Protein AF-A0A2E5IYH2-F1 (afdb_monomer_lite)

Secondary structure (DSSP, 8-state):
--------EEEEEEE-SS-EEEEEEEEETTEEEEEEEETTEEEEEEEESSHHHHHHHHHHHHHT-HHHHHHTT----------T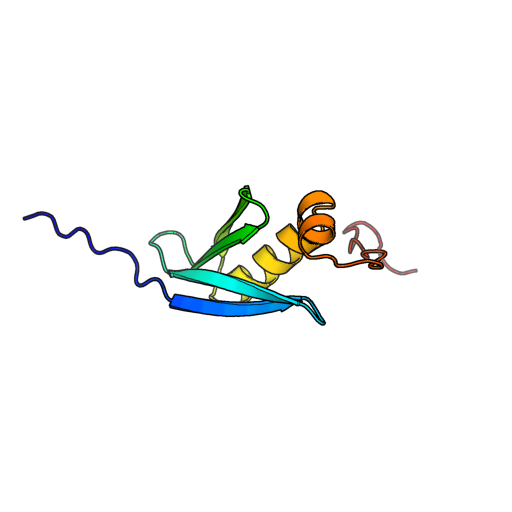T----

Sequence (89 aa):
MSLSSSPNRESTILELGDVEVEVSVWESTSGWNANSVIDGRDYRVMGAADRDDALERLEKSIMTNTEATYALGIKNRRYWSPNPFWKGS

Structure (mmCIF, N/CA/C/O backbone):
data_AF-A0A2E5IYH2-F1
#
_entry.id   AF-A0A2E5IYH2-F1
#
loop_
_atom_site.group_PDB
_atom_site.id
_atom_site.type_symbol
_atom_site.label_atom_id
_atom_site.label_alt_id
_atom_site.label_comp_id
_atom_site.label_asym_id
_atom_site.label_entity_id
_atom_site.label_seq_id
_atom_site.pdbx_PDB_ins_code
_atom_site.Cartn_x
_atom_site.Cartn_y
_atom_site.Cartn_z
_atom_site.occupancy
_atom_site.B_iso_or_equiv
_atom_site.auth_seq_id
_atom_site.auth_comp_id
_atom_site.auth_asym_id
_atom_site.auth_atom_id
_atom_site.pdbx_PDB_model_num
ATOM 1 N N . MET A 1 1 ? -6.655 -4.9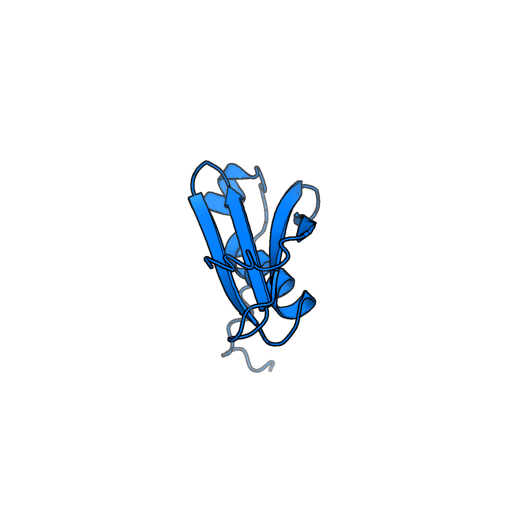14 -33.894 1.00 38.88 1 MET A N 1
ATOM 2 C CA . MET A 1 1 ? -6.263 -5.938 -32.904 1.00 38.88 1 MET A CA 1
ATOM 3 C C . MET A 1 1 ? -5.997 -5.214 -31.600 1.00 38.88 1 MET A C 1
ATOM 5 O O . MET A 1 1 ? -5.026 -4.475 -31.519 1.00 38.88 1 MET A O 1
ATOM 9 N N . SER A 1 2 ? -6.911 -5.318 -30.640 1.00 41.12 2 SER A N 1
ATOM 10 C CA . SER A 1 2 ? -6.808 -4.614 -29.361 1.00 41.12 2 SER A CA 1
ATOM 11 C C . SER A 1 2 ? -5.900 -5.419 -28.437 1.00 41.12 2 SER A C 1
ATOM 13 O O . SER A 1 2 ? -6.371 -6.285 -27.707 1.00 41.12 2 SER A O 1
ATOM 15 N N . LEU A 1 3 ? -4.589 -5.180 -28.497 1.00 44.44 3 LEU A N 1
ATOM 16 C CA . LEU A 1 3 ? -3.668 -5.650 -27.463 1.00 44.44 3 LEU A CA 1
ATOM 17 C C . LEU A 1 3 ? -3.873 -4.766 -26.230 1.00 44.44 3 LEU A C 1
ATOM 19 O O . LEU A 1 3 ? -3.110 -3.842 -25.968 1.00 44.44 3 LEU A O 1
ATOM 23 N N . SER A 1 4 ? -4.955 -5.020 -25.493 1.00 46.22 4 SER A N 1
ATOM 24 C CA . SER A 1 4 ? -5.056 -4.582 -24.105 1.00 46.22 4 SER A CA 1
ATOM 25 C C . SER A 1 4 ? -4.139 -5.493 -23.300 1.00 46.22 4 SER A C 1
ATOM 27 O O . SER A 1 4 ? -4.595 -6.436 -22.655 1.00 46.22 4 SER A O 1
ATOM 29 N N . SER A 1 5 ? -2.833 -5.254 -23.396 1.00 54.72 5 SER A N 1
ATOM 30 C CA . SER A 1 5 ? -1.860 -5.798 -22.460 1.00 54.72 5 SER A CA 1
ATOM 31 C C . SER A 1 5 ? -2.138 -5.121 -21.124 1.00 54.72 5 SER A C 1
ATOM 33 O O . SER A 1 5 ? -1.544 -4.092 -20.807 1.00 54.72 5 SER A O 1
ATOM 35 N N . SER A 1 6 ? -3.124 -5.627 -20.380 1.00 57.09 6 SER A N 1
ATOM 36 C CA . SER A 1 6 ? -3.300 -5.236 -18.989 1.00 57.09 6 SER A CA 1
ATOM 37 C C . SER A 1 6 ? -1.934 -5.409 -18.328 1.00 57.09 6 SER A C 1
ATOM 39 O O . SER A 1 6 ? -1.342 -6.483 -18.488 1.00 57.09 6 SER A O 1
ATOM 41 N N . PRO A 1 7 ? -1.380 -4.370 -17.681 1.00 64.44 7 PRO A N 1
ATOM 42 C CA . PRO A 1 7 ? -0.100 -4.511 -17.006 1.00 64.44 7 PRO A CA 1
ATOM 43 C C . PRO A 1 7 ? -0.203 -5.714 -16.069 1.00 64.44 7 PRO A C 1
ATOM 45 O O . PRO A 1 7 ? -1.253 -5.899 -15.447 1.00 64.44 7 PRO A O 1
ATOM 48 N N . ASN A 1 8 ? 0.827 -6.565 -16.052 1.00 75.44 8 ASN A N 1
ATOM 49 C CA . ASN A 1 8 ? 0.824 -7.793 -15.262 1.00 75.44 8 ASN A CA 1
ATOM 50 C C . ASN A 1 8 ? 0.669 -7.400 -13.787 1.00 75.44 8 ASN A C 1
ATOM 52 O O . ASN A 1 8 ? 1.617 -6.922 -13.166 1.00 75.44 8 ASN A O 1
ATOM 56 N N . ARG A 1 9 ? -0.570 -7.470 -13.295 1.00 86.56 9 ARG A N 1
ATOM 57 C CA . ARG A 1 9 ? -0.946 -7.082 -11.942 1.00 86.56 9 ARG A CA 1
ATOM 58 C C . ARG A 1 9 ? -0.753 -8.286 -11.050 1.00 86.56 9 ARG A C 1
ATOM 60 O O . ARG A 1 9 ? -1.428 -9.298 -11.210 1.00 86.56 9 ARG A O 1
ATOM 67 N N . GLU A 1 10 ? 0.165 -8.136 -10.118 1.00 90.75 10 GLU A N 1
ATOM 68 C CA . GLU A 1 10 ? 0.417 -9.067 -9.037 1.00 90.75 10 GLU A CA 1
ATOM 69 C C . GLU A 1 10 ? -0.388 -8.614 -7.814 1.00 90.75 10 GLU A C 1
ATOM 71 O O . GLU A 1 10 ? -0.319 -7.445 -7.439 1.00 90.75 10 GLU A O 1
ATOM 76 N N . SER A 1 11 ? -1.146 -9.514 -7.187 1.00 92.00 11 SER A N 1
ATOM 77 C CA . SER A 1 11 ? -1.675 -9.279 -5.838 1.00 92.00 11 SER A CA 1
ATOM 78 C C . SER A 1 11 ? -0.648 -9.768 -4.819 1.00 92.00 11 SER A C 1
ATOM 80 O O . SER A 1 11 ? -0.243 -10.928 -4.861 1.00 92.00 11 SER A O 1
ATOM 82 N N . THR A 1 12 ? -0.241 -8.896 -3.901 1.00 93.06 12 THR A N 1
ATOM 83 C CA . THR A 1 12 ? 0.663 -9.196 -2.783 1.00 93.06 12 THR A CA 1
ATOM 84 C C . THR A 1 12 ? 0.042 -8.726 -1.474 1.00 93.06 12 THR A C 1
ATOM 86 O O . THR A 1 12 ? -0.808 -7.839 -1.464 1.00 93.06 12 THR A O 1
ATOM 89 N N . ILE A 1 13 ? 0.482 -9.301 -0.360 1.00 92.88 13 ILE A N 1
ATOM 90 C CA . ILE A 1 13 ? 0.119 -8.821 0.973 1.00 92.88 13 ILE A CA 1
ATOM 91 C C . ILE A 1 13 ? 1.170 -7.816 1.441 1.00 92.88 13 ILE A C 1
ATOM 93 O O . ILE A 1 13 ? 2.370 -8.057 1.300 1.00 92.88 13 ILE A O 1
ATOM 97 N N . LEU A 1 14 ? 0.709 -6.684 1.964 1.00 89.81 14 LEU A N 1
ATOM 98 C CA . LEU A 1 14 ? 1.513 -5.690 2.659 1.00 89.81 14 LEU A CA 1
ATOM 99 C C . LEU A 1 14 ? 1.169 -5.750 4.149 1.00 89.81 14 LEU A C 1
ATOM 101 O O . LEU A 1 14 ? 0.035 -5.476 4.545 1.00 89.81 14 LEU A O 1
ATOM 105 N N . GLU A 1 15 ? 2.146 -6.120 4.969 1.00 88.50 15 GLU A N 1
ATOM 106 C CA . GLU A 1 15 ? 1.986 -6.222 6.418 1.00 88.50 15 GLU A CA 1
ATOM 107 C C . GLU A 1 15 ? 2.168 -4.848 7.073 1.00 88.50 15 GLU A C 1
ATOM 109 O O . GLU A 1 15 ? 3.270 -4.314 7.185 1.00 88.50 15 GLU A O 1
ATOM 114 N N . LEU A 1 16 ? 1.076 -4.259 7.551 1.00 84.06 16 LEU A N 1
ATOM 115 C CA . LEU A 1 16 ? 1.065 -2.997 8.285 1.00 84.06 16 LEU A CA 1
ATOM 116 C C . LEU A 1 16 ? 1.099 -3.271 9.795 1.00 84.06 16 LEU A C 1
ATOM 118 O O . LEU A 1 16 ? 0.226 -2.855 10.559 1.00 84.06 16 LEU A O 1
ATOM 122 N N . GLY A 1 17 ? 2.157 -3.942 10.256 1.00 79.56 17 GLY A N 1
ATOM 123 C CA . GLY A 1 17 ? 2.253 -4.578 11.582 1.00 79.56 17 GLY A CA 1
ATOM 124 C C . GLY A 1 17 ? 1.286 -5.750 11.704 1.00 79.56 17 GLY A C 1
ATOM 125 O O . GLY A 1 17 ? 1.398 -6.676 10.922 1.00 79.56 17 GLY A O 1
ATOM 126 N N . ASP A 1 18 ? 0.326 -5.707 12.633 1.00 81.44 18 ASP A N 1
ATOM 127 C CA . ASP A 1 18 ? -0.614 -6.825 12.859 1.00 81.44 18 ASP A CA 1
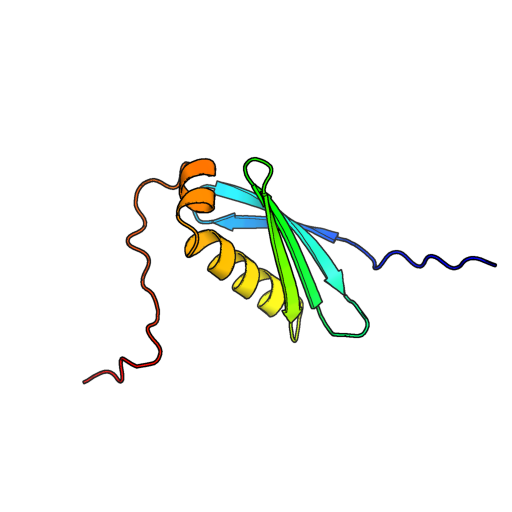ATOM 128 C C . ASP A 1 18 ? -1.786 -6.874 11.854 1.00 81.44 18 ASP A C 1
ATOM 130 O O . ASP A 1 18 ? -2.765 -7.589 12.069 1.00 81.44 18 ASP A O 1
ATOM 134 N N . VAL A 1 19 ? -1.734 -6.066 10.791 1.00 86.69 19 VAL A N 1
ATOM 135 C CA . VAL A 1 19 ? -2.790 -5.974 9.778 1.00 86.69 19 VAL A CA 1
ATOM 136 C C . VAL A 1 19 ? -2.213 -6.291 8.411 1.00 86.69 19 VAL A C 1
ATOM 138 O O . VAL A 1 19 ? -1.287 -5.627 7.956 1.00 86.69 19 VAL A O 1
ATOM 141 N N . GLU A 1 20 ? -2.806 -7.263 7.736 1.00 90.12 20 GLU A N 1
ATOM 142 C CA . GLU A 1 20 ? -2.494 -7.613 6.355 1.00 90.12 20 GLU A CA 1
ATOM 143 C C . GLU A 1 20 ? -3.392 -6.819 5.402 1.00 90.12 20 GLU A C 1
ATOM 145 O O . GLU A 1 20 ? -4.618 -6.814 5.540 1.00 90.12 20 GLU A O 1
ATOM 150 N N . VAL A 1 21 ? -2.787 -6.136 4.431 1.00 90.38 21 VAL A N 1
ATOM 151 C CA . VAL A 1 21 ? -3.500 -5.377 3.400 1.00 90.38 21 VAL A CA 1
ATOM 152 C C . VAL A 1 21 ? -3.205 -5.978 2.035 1.00 90.38 21 VAL A C 1
ATOM 154 O O . VAL A 1 21 ? -2.045 -6.128 1.657 1.00 90.38 21 VAL A O 1
ATOM 157 N N . GLU A 1 22 ? -4.251 -6.309 1.278 1.00 93.38 22 GLU A N 1
ATOM 158 C CA . GLU A 1 22 ? -4.092 -6.760 -0.103 1.00 93.38 22 GLU A CA 1
ATOM 159 C C . GLU A 1 22 ? -3.726 -5.578 -1.004 1.00 93.38 22 GLU A C 1
ATOM 161 O O . GLU A 1 22 ? -4.444 -4.582 -1.093 1.00 93.38 22 GLU A O 1
ATOM 166 N N . VAL A 1 23 ? -2.605 -5.708 -1.705 1.00 94.06 23 VAL A N 1
ATOM 167 C CA . VAL A 1 23 ? -2.071 -4.696 -2.605 1.00 94.06 23 VAL A CA 1
ATOM 168 C C . VAL A 1 23 ? -1.928 -5.281 -4.001 1.00 94.06 23 VAL A C 1
ATOM 170 O O . VAL A 1 23 ? -1.256 -6.285 -4.211 1.00 94.06 23 VAL A O 1
ATOM 173 N N . SER A 1 24 ? -2.496 -4.601 -4.989 1.00 94.31 24 SER A N 1
ATOM 174 C CA . SER A 1 24 ? -2.177 -4.822 -6.397 1.00 94.31 24 SER A CA 1
ATOM 175 C C . SER A 1 24 ? -0.922 -4.043 -6.775 1.00 94.31 24 SER A C 1
ATOM 177 O O . SER A 1 24 ? -0.915 -2.818 -6.678 1.00 94.31 24 SER A O 1
ATOM 179 N N . VAL A 1 25 ? 0.105 -4.716 -7.279 1.00 94.38 25 VAL A N 1
ATOM 180 C CA . VAL A 1 25 ? 1.352 -4.115 -7.767 1.00 94.38 25 VAL A CA 1
ATOM 181 C C . VAL A 1 25 ? 1.530 -4.428 -9.247 1.00 94.38 25 VAL A C 1
ATOM 183 O O . VAL A 1 25 ? 1.232 -5.531 -9.699 1.00 94.38 25 VAL A O 1
ATOM 186 N N . TRP A 1 26 ? 1.969 -3.449 -10.035 1.00 93.94 26 TRP A N 1
ATOM 187 C CA . TRP A 1 26 ? 2.245 -3.658 -11.455 1.00 93.94 26 TRP A CA 1
ATOM 188 C C . TRP A 1 26 ? 3.259 -2.671 -12.018 1.00 93.94 26 TRP A C 1
ATOM 190 O O . TRP A 1 26 ? 3.292 -1.488 -11.660 1.00 93.94 26 TRP A O 1
ATOM 200 N N . GLU A 1 27 ? 4.026 -3.145 -12.991 1.00 93.38 27 GLU A N 1
ATOM 201 C CA . GLU A 1 27 ? 4.903 -2.307 -13.798 1.00 93.38 27 GLU A CA 1
ATOM 202 C C . GLU A 1 27 ? 4.114 -1.600 -14.912 1.00 93.38 27 GLU A C 1
ATOM 204 O O . GLU A 1 27 ? 3.184 -2.143 -15.515 1.00 93.38 27 GLU A O 1
ATOM 209 N N . SER A 1 28 ? 4.477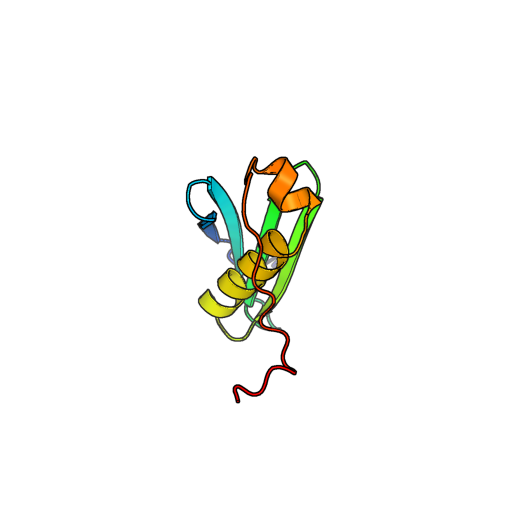 -0.349 -15.179 1.00 88.94 28 SER A N 1
ATOM 210 C CA . SER A 1 28 ? 3.960 0.457 -16.284 1.00 88.94 28 SER A CA 1
ATOM 211 C C . SER A 1 28 ? 5.104 1.135 -17.028 1.00 88.94 28 SER A C 1
ATOM 213 O O . SER A 1 28 ? 6.231 1.183 -16.544 1.00 88.94 28 SER A O 1
ATOM 215 N N . THR A 1 29 ? 4.800 1.772 -18.159 1.00 86.81 29 THR A N 1
ATOM 216 C CA . THR A 1 29 ? 5.770 2.588 -18.912 1.00 86.81 29 THR A CA 1
ATOM 217 C C . THR A 1 29 ? 6.404 3.715 -18.094 1.00 86.81 29 THR A C 1
ATOM 219 O O . THR A 1 29 ? 7.449 4.227 -18.476 1.00 86.81 29 THR A O 1
ATOM 222 N N . SER A 1 30 ? 5.765 4.131 -16.998 1.00 85.94 30 SER A N 1
ATOM 223 C CA . SER A 1 30 ? 6.223 5.223 -16.133 1.00 85.94 30 SER A CA 1
ATOM 224 C C . SER A 1 30 ? 6.892 4.741 -14.842 1.00 85.94 30 SER A C 1
ATOM 226 O O . SER A 1 30 ? 7.209 5.572 -13.997 1.00 85.94 30 SER A O 1
ATOM 228 N N . GLY A 1 31 ? 7.090 3.429 -14.677 1.00 91.00 31 GLY A N 1
ATOM 229 C CA . GLY A 1 31 ? 7.636 2.810 -13.467 1.00 91.00 31 GLY A CA 1
ATOM 230 C C . GLY A 1 31 ? 6.631 1.899 -12.763 1.00 91.00 31 GLY A C 1
ATOM 231 O O . GLY A 1 31 ? 5.589 1.535 -13.325 1.00 91.00 31 GLY A O 1
ATOM 232 N N . TRP A 1 32 ? 6.946 1.544 -11.520 1.00 93.69 32 TRP A N 1
ATOM 233 C CA . TRP A 1 32 ? 6.152 0.636 -10.696 1.00 93.69 32 TRP A CA 1
ATOM 234 C C . TRP A 1 32 ? 4.991 1.355 -10.014 1.00 93.69 32 TRP A C 1
ATOM 236 O O . TRP A 1 32 ? 5.075 2.523 -9.634 1.00 93.69 32 TRP A O 1
ATOM 246 N N . ASN A 1 33 ? 3.868 0.661 -9.886 1.00 94.44 33 ASN A N 1
ATOM 247 C CA . ASN A 1 33 ? 2.650 1.187 -9.288 1.00 94.44 33 ASN A CA 1
ATOM 248 C C . ASN A 1 33 ? 2.121 0.189 -8.270 1.00 94.44 33 ASN A C 1
ATOM 250 O O . ASN A 1 33 ? 2.232 -1.016 -8.479 1.00 94.44 33 ASN A O 1
ATOM 254 N N . ALA A 1 34 ? 1.490 0.701 -7.222 1.00 94.69 34 ALA A N 1
ATOM 255 C CA . ALA A 1 34 ? 0.847 -0.103 -6.196 1.00 94.69 34 ALA A CA 1
ATOM 256 C C . ALA A 1 34 ? -0.516 0.507 -5.852 1.00 94.69 34 ALA A C 1
ATOM 258 O O . ALA A 1 34 ? -0.673 1.728 -5.887 1.00 94.69 34 ALA A O 1
ATOM 259 N N . ASN A 1 35 ? -1.511 -0.322 -5.555 1.00 94.81 35 ASN A N 1
ATOM 260 C CA . ASN A 1 35 ? -2.856 0.106 -5.184 1.00 94.81 35 ASN A CA 1
ATOM 261 C C . ASN A 1 35 ? -3.444 -0.825 -4.128 1.00 94.81 35 ASN A C 1
ATOM 263 O O . ASN A 1 35 ? -3.298 -2.038 -4.241 1.00 94.81 35 ASN A O 1
ATOM 267 N N . SER A 1 36 ? -4.146 -0.251 -3.158 1.00 92.94 36 SER A N 1
ATOM 268 C CA . SER A 1 36 ? -5.010 -0.979 -2.237 1.00 92.94 36 SER A CA 1
ATOM 269 C C . SER A 1 36 ? -6.325 -0.237 -2.037 1.00 92.94 36 SER A C 1
ATOM 271 O O . SER A 1 36 ? -6.346 0.993 -1.966 1.00 92.94 36 SER A O 1
ATOM 273 N N . VAL A 1 37 ? -7.414 -0.985 -1.857 1.00 91.81 37 VAL A N 1
ATOM 274 C CA . VAL A 1 37 ? -8.711 -0.428 -1.465 1.00 91.81 37 VAL A CA 1
ATOM 275 C C . VAL A 1 37 ? -8.943 -0.695 0.016 1.00 91.81 37 VAL A C 1
ATOM 277 O O . VAL A 1 37 ? -9.024 -1.843 0.440 1.00 91.81 37 VAL A O 1
ATOM 280 N N . ILE A 1 38 ? -9.073 0.368 0.806 1.00 88.19 38 ILE A N 1
ATOM 281 C CA . ILE A 1 38 ? -9.324 0.294 2.250 1.00 88.19 38 ILE A CA 1
ATOM 282 C C . ILE A 1 38 ? -10.607 1.069 2.532 1.00 88.19 38 ILE A C 1
ATOM 284 O O . ILE A 1 38 ? -10.692 2.251 2.206 1.00 88.19 38 ILE A O 1
ATOM 288 N N . ASP A 1 39 ? -11.612 0.399 3.102 1.00 86.38 39 ASP A N 1
ATOM 289 C CA . ASP A 1 39 ? -12.922 0.990 3.435 1.00 86.38 39 ASP A CA 1
ATOM 290 C C . ASP A 1 39 ? -13.553 1.778 2.267 1.00 86.38 39 ASP A C 1
ATOM 292 O O . ASP A 1 39 ? -14.025 2.907 2.394 1.00 86.38 39 ASP A O 1
ATOM 296 N N . GLY A 1 40 ? -13.483 1.195 1.065 1.00 85.56 40 GLY A N 1
ATOM 297 C CA . GLY A 1 40 ? -14.029 1.786 -0.162 1.00 85.56 40 GLY A CA 1
ATOM 298 C C . GLY A 1 40 ? -13.202 2.927 -0.766 1.00 85.56 40 GLY A C 1
ATOM 299 O O . GLY A 1 40 ? -13.622 3.507 -1.767 1.00 85.56 40 GLY A O 1
ATOM 300 N N . ARG A 1 41 ? -12.030 3.246 -0.205 1.00 87.19 41 ARG A N 1
ATOM 301 C CA . ARG A 1 41 ? -11.121 4.279 -0.719 1.00 87.19 41 ARG A CA 1
ATOM 302 C C . ARG A 1 41 ? -9.911 3.659 -1.396 1.00 87.19 41 ARG A C 1
ATOM 304 O O . ARG A 1 41 ? -9.302 2.739 -0.860 1.00 87.19 41 ARG A O 1
ATOM 311 N N . ASP A 1 42 ? -9.563 4.195 -2.558 1.00 91.00 42 ASP A N 1
ATOM 312 C CA . ASP A 1 42 ? -8.406 3.771 -3.345 1.00 91.00 42 ASP A CA 1
ATOM 313 C C . ASP A 1 42 ? -7.148 4.528 -2.890 1.00 91.00 42 ASP A C 1
ATOM 315 O O . ASP A 1 42 ? -7.069 5.756 -2.993 1.00 91.00 42 ASP A O 1
ATOM 319 N N . TYR A 1 43 ? -6.169 3.783 -2.383 1.00 90.56 43 TYR A N 1
ATOM 320 C CA . TYR A 1 43 ? -4.830 4.260 -2.066 1.00 90.56 43 TYR A CA 1
ATOM 321 C C . TYR A 1 43 ? -3.893 3.782 -3.162 1.00 90.56 43 TYR A C 1
ATOM 323 O O . TYR A 1 43 ? -3.679 2.581 -3.308 1.00 90.56 43 TYR A O 1
ATOM 331 N N . ARG A 1 44 ? -3.315 4.715 -3.925 1.00 92.62 44 ARG A N 1
ATOM 332 C CA . ARG A 1 44 ? -2.494 4.386 -5.091 1.00 92.62 44 ARG A CA 1
ATOM 333 C C . ARG A 1 44 ? -1.191 5.163 -5.131 1.00 92.62 44 ARG A C 1
ATOM 335 O O . ARG A 1 44 ? -1.159 6.377 -4.952 1.00 92.62 44 ARG A O 1
ATOM 342 N N . VAL A 1 45 ? -0.135 4.450 -5.493 1.00 93.12 45 VAL A N 1
ATOM 343 C CA . VAL A 1 45 ? 1.177 4.975 -5.859 1.00 93.12 45 VAL A CA 1
ATOM 344 C C . VAL A 1 45 ? 1.417 4.710 -7.336 1.00 93.12 45 VAL A C 1
ATOM 346 O O . VAL A 1 45 ? 1.074 3.644 -7.852 1.00 93.12 45 VAL A O 1
ATOM 349 N N . MET A 1 46 ? 2.002 5.689 -8.024 1.00 93.06 46 MET A N 1
ATOM 350 C CA . MET A 1 46 ? 2.395 5.565 -9.424 1.00 93.06 46 MET A CA 1
ATOM 351 C C . MET A 1 46 ? 3.828 6.035 -9.641 1.00 93.06 46 MET A C 1
ATOM 353 O O . MET A 1 46 ? 4.267 6.987 -8.995 1.00 93.06 46 MET A O 1
ATOM 357 N N . GLY A 1 47 ? 4.523 5.398 -10.583 1.00 91.62 47 GLY A N 1
ATOM 358 C CA . GLY A 1 47 ? 5.855 5.814 -11.029 1.00 91.62 47 GLY A CA 1
ATOM 359 C C . GLY A 1 47 ? 6.950 5.697 -9.967 1.00 91.62 47 GLY A C 1
ATOM 360 O O . GLY A 1 47 ? 7.805 6.576 -9.854 1.00 91.62 47 GLY A O 1
ATOM 361 N N . ALA A 1 48 ? 6.905 4.644 -9.155 1.00 92.88 48 ALA A N 1
ATOM 362 C CA . ALA A 1 48 ? 8.015 4.263 -8.292 1.00 92.88 48 ALA A CA 1
ATOM 363 C C . ALA A 1 48 ? 9.175 3.680 -9.113 1.00 92.88 48 ALA A C 1
ATOM 365 O O . ALA A 1 48 ? 8.973 3.179 -10.226 1.00 92.88 48 ALA A O 1
ATOM 366 N N . ALA A 1 49 ? 10.387 3.770 -8.566 1.00 91.81 49 ALA A N 1
ATOM 367 C CA . ALA A 1 49 ? 11.600 3.328 -9.251 1.00 91.81 49 ALA A CA 1
ATOM 368 C C . ALA A 1 49 ? 11.639 1.801 -9.425 1.00 91.81 49 ALA A C 1
ATOM 370 O O . ALA A 1 49 ? 12.034 1.307 -10.480 1.00 91.81 49 ALA A O 1
ATOM 371 N N . ASP A 1 50 ? 11.174 1.073 -8.413 1.00 92.88 50 ASP A N 1
ATOM 372 C CA . ASP A 1 50 ? 11.118 -0.384 -8.368 1.00 92.88 50 ASP A CA 1
ATOM 373 C C . ASP A 1 50 ? 9.885 -0.869 -7.577 1.00 92.88 50 ASP A C 1
ATOM 375 O O . ASP A 1 50 ? 9.088 -0.071 -7.066 1.00 92.88 50 ASP A O 1
ATOM 379 N N . ARG A 1 51 ? 9.696 -2.195 -7.534 1.00 91.88 51 ARG A N 1
ATOM 380 C CA . ARG A 1 51 ? 8.567 -2.857 -6.862 1.00 91.88 51 ARG A CA 1
ATOM 381 C C . ARG A 1 51 ? 8.504 -2.512 -5.373 1.00 91.88 51 ARG A C 1
ATOM 383 O O . ARG A 1 51 ? 7.414 -2.265 -4.859 1.00 91.88 51 ARG A O 1
ATOM 390 N N . ASP A 1 52 ? 9.650 -2.482 -4.704 1.00 92.06 52 ASP A N 1
ATOM 391 C CA . ASP A 1 52 ? 9.724 -2.294 -3.257 1.00 92.06 52 ASP A CA 1
ATOM 392 C C . ASP A 1 52 ? 9.511 -0.818 -2.890 1.00 92.06 52 ASP A C 1
ATOM 394 O O . ASP A 1 52 ? 8.766 -0.530 -1.957 1.00 92.06 52 ASP A O 1
ATOM 398 N N . ASP A 1 53 ? 10.020 0.128 -3.689 1.00 92.25 53 ASP A N 1
ATOM 399 C CA . ASP A 1 53 ? 9.720 1.564 -3.579 1.00 92.25 53 ASP A CA 1
ATOM 400 C C . ASP A 1 53 ? 8.215 1.836 -3.770 1.00 92.25 53 ASP A C 1
ATOM 402 O O . ASP A 1 53 ? 7.630 2.669 -3.074 1.00 92.25 53 ASP A O 1
ATOM 406 N N . ALA A 1 54 ? 7.538 1.106 -4.667 1.00 93.19 54 ALA A N 1
ATOM 407 C CA . ALA A 1 54 ? 6.087 1.227 -4.834 1.00 93.19 54 ALA A CA 1
ATOM 408 C C . ALA A 1 54 ? 5.325 0.800 -3.570 1.00 93.19 54 ALA A C 1
ATOM 410 O O . ALA A 1 54 ? 4.388 1.489 -3.153 1.00 93.19 54 ALA A O 1
ATOM 411 N N . LEU A 1 55 ? 5.741 -0.315 -2.962 1.00 92.75 55 LEU A N 1
ATOM 412 C CA . LEU A 1 55 ? 5.163 -0.845 -1.730 1.00 92.75 55 LEU A CA 1
ATOM 413 C C . LEU A 1 55 ? 5.459 0.055 -0.528 1.00 92.75 55 LEU A C 1
ATOM 415 O O . LEU A 1 55 ? 4.531 0.402 0.196 1.00 92.75 55 LEU A O 1
ATOM 419 N N . GLU A 1 56 ? 6.699 0.516 -0.357 1.00 92.12 56 GLU A N 1
ATOM 420 C CA . GLU A 1 56 ? 7.099 1.399 0.745 1.00 92.12 56 GLU A CA 1
ATOM 421 C C . GLU A 1 56 ? 6.362 2.747 0.679 1.00 92.12 56 GLU A C 1
ATOM 423 O O . GLU A 1 56 ? 5.901 3.285 1.691 1.00 92.12 56 GLU A O 1
ATOM 428 N N . ARG A 1 57 ? 6.205 3.315 -0.522 1.00 92.56 57 ARG A N 1
ATOM 429 C CA . ARG A 1 57 ? 5.413 4.537 -0.710 1.00 92.56 57 ARG A CA 1
ATOM 430 C C . ARG A 1 57 ? 3.938 4.307 -0.411 1.00 92.56 57 ARG A C 1
ATOM 432 O O . ARG A 1 57 ? 3.300 5.204 0.143 1.00 92.56 57 ARG A O 1
ATOM 439 N N . LEU A 1 58 ? 3.393 3.146 -0.776 1.00 92.00 58 LEU A N 1
ATOM 440 C CA . LEU A 1 58 ? 1.994 2.829 -0.508 1.00 92.00 58 LEU A CA 1
ATOM 441 C C . LEU A 1 58 ? 1.772 2.628 0.991 1.00 92.00 58 LEU A C 1
ATOM 443 O O . LEU A 1 58 ? 0.844 3.218 1.537 1.00 92.00 58 LEU A O 1
ATOM 447 N N . GLU A 1 59 ? 2.663 1.896 1.660 1.00 91.31 59 GLU A N 1
ATOM 448 C CA . GLU A 1 59 ? 2.704 1.777 3.115 1.00 91.31 59 GLU A CA 1
ATOM 449 C C . GLU A 1 59 ? 2.690 3.164 3.755 1.00 91.31 59 GLU A C 1
ATOM 451 O O . GLU A 1 59 ? 1.777 3.488 4.511 1.00 91.31 59 GLU A O 1
ATOM 456 N N . LYS A 1 60 ? 3.642 4.035 3.403 1.00 88.12 60 LYS A N 1
ATOM 457 C CA . LYS A 1 60 ? 3.693 5.405 3.936 1.00 88.12 60 LYS A CA 1
ATOM 458 C C . LYS A 1 60 ? 2.402 6.173 3.659 1.00 88.12 60 LYS A C 1
ATOM 460 O O . LYS A 1 60 ? 1.916 6.877 4.542 1.00 88.12 60 LYS A O 1
ATOM 465 N N . SER A 1 61 ? 1.823 6.042 2.467 1.00 88.56 61 SER A N 1
ATOM 466 C CA . SER A 1 61 ? 0.561 6.702 2.118 1.00 88.56 61 SER A CA 1
ATOM 467 C C . SER A 1 61 ? -0.608 6.222 2.981 1.00 88.56 61 SER A C 1
ATOM 469 O O . SER A 1 61 ? -1.440 7.038 3.373 1.00 88.56 61 SER A O 1
ATOM 471 N N . ILE A 1 62 ? -0.683 4.925 3.280 1.00 87.69 62 ILE A N 1
ATOM 472 C CA . ILE A 1 62 ? -1.717 4.349 4.146 1.00 87.69 62 ILE A CA 1
ATOM 473 C C . ILE A 1 62 ? -1.471 4.784 5.593 1.00 87.69 62 ILE A C 1
ATOM 475 O O . ILE A 1 62 ? -2.372 5.307 6.242 1.00 87.69 62 ILE A O 1
ATOM 479 N N . MET A 1 63 ? -0.236 4.657 6.085 1.00 83.44 63 MET A N 1
ATOM 480 C CA . MET A 1 63 ? 0.111 4.932 7.482 1.00 83.44 63 MET A CA 1
ATOM 481 C C . MET A 1 63 ? 0.070 6.420 7.851 1.00 83.44 63 MET A C 1
ATOM 483 O O . MET A 1 63 ? -0.131 6.757 9.017 1.00 83.44 63 MET A O 1
ATOM 487 N N . THR A 1 64 ? 0.226 7.322 6.880 1.00 83.31 64 THR A N 1
ATOM 488 C CA . THR A 1 64 ? 0.040 8.772 7.083 1.00 83.31 64 THR A CA 1
ATOM 489 C C . THR A 1 64 ? -1.425 9.203 7.007 1.00 83.31 64 THR A C 1
ATOM 491 O O . THR A 1 64 ? -1.755 10.315 7.421 1.00 83.31 64 THR A O 1
ATOM 494 N N . ASN A 1 65 ? -2.322 8.339 6.521 1.00 83.62 65 ASN A N 1
ATOM 495 C CA . ASN A 1 65 ? -3.740 8.637 6.407 1.00 83.62 65 ASN A CA 1
ATOM 496 C C . ASN A 1 65 ? -4.511 8.124 7.638 1.00 83.62 65 ASN A C 1
ATOM 498 O O . ASN A 1 65 ? -4.619 6.923 7.898 1.00 83.62 65 ASN A O 1
ATOM 502 N N . THR A 1 66 ? -5.080 9.054 8.408 1.00 79.88 66 THR A N 1
ATOM 503 C CA . THR A 1 66 ? -5.837 8.734 9.628 1.00 79.88 66 THR A CA 1
ATOM 504 C C . THR A 1 66 ? -7.080 7.890 9.349 1.00 79.88 66 THR A C 1
ATOM 506 O O . THR A 1 66 ? -7.428 7.037 10.154 1.00 79.88 66 THR A O 1
ATOM 509 N N . GLU A 1 67 ? -7.746 8.091 8.213 1.00 80.81 67 GLU A N 1
ATOM 510 C CA . GLU A 1 67 ? -8.946 7.330 7.857 1.00 80.81 67 GLU A CA 1
ATOM 511 C C . GLU A 1 67 ? -8.583 5.899 7.453 1.00 80.81 67 GLU A C 1
ATOM 513 O O . GLU A 1 67 ? -9.244 4.966 7.895 1.00 80.81 67 GLU A O 1
ATOM 518 N N . ALA A 1 68 ? -7.487 5.714 6.708 1.00 82.06 68 ALA A N 1
ATOM 519 C CA . ALA A 1 68 ? -6.987 4.390 6.335 1.00 82.06 68 ALA A CA 1
ATOM 520 C C . ALA A 1 68 ? -6.587 3.580 7.574 1.00 82.06 68 ALA A C 1
ATOM 522 O O . ALA A 1 68 ? -7.012 2.446 7.761 1.00 82.06 68 ALA A O 1
ATOM 523 N N . THR A 1 69 ? -5.799 4.188 8.462 1.00 81.50 69 THR A N 1
ATOM 524 C CA . THR A 1 69 ? -5.359 3.547 9.709 1.00 81.50 69 THR A CA 1
ATOM 525 C C . THR A 1 69 ? -6.522 3.267 10.662 1.00 81.50 69 THR A C 1
ATOM 527 O O . THR A 1 69 ? -6.538 2.218 11.307 1.00 81.50 69 THR A O 1
ATOM 530 N N . TYR A 1 70 ? -7.526 4.149 10.719 1.00 81.31 70 TYR A N 1
ATOM 531 C CA . TYR A 1 70 ? -8.753 3.918 11.483 1.00 81.31 70 TYR A CA 1
ATOM 532 C C . TYR A 1 70 ? -9.575 2.755 10.918 1.00 81.31 70 TYR A C 1
ATOM 534 O O . TYR A 1 70 ? -9.977 1.874 11.677 1.00 81.31 70 TYR A O 1
ATOM 542 N N . ALA A 1 71 ? -9.779 2.725 9.599 1.00 84.31 71 ALA A N 1
ATOM 543 C CA . ALA A 1 71 ? -10.485 1.659 8.893 1.00 84.31 71 ALA A CA 1
ATOM 544 C C . ALA A 1 71 ? -9.823 0.289 9.084 1.00 84.31 71 ALA A C 1
ATOM 546 O O . ALA A 1 71 ? -10.502 -0.711 9.299 1.00 84.31 71 ALA A O 1
ATOM 547 N N . LEU A 1 72 ? -8.492 0.256 9.073 1.00 83.38 72 LEU A N 1
ATOM 548 C CA . LEU A 1 72 ? -7.705 -0.948 9.325 1.00 83.38 72 LEU A CA 1
ATOM 549 C C . LEU A 1 72 ? -7.659 -1.348 10.809 1.00 83.38 72 LEU A C 1
ATOM 551 O O . LEU A 1 72 ? -7.032 -2.342 11.160 1.00 83.38 72 LEU A O 1
ATOM 555 N N . GLY A 1 73 ? -8.288 -0.584 11.707 1.00 77.75 73 GLY A N 1
ATOM 556 C CA . GLY A 1 73 ? -8.269 -0.874 13.139 1.00 77.75 73 GLY A CA 1
ATOM 557 C C . GLY A 1 73 ? -6.890 -0.705 13.783 1.00 77.75 73 GLY A C 1
ATOM 558 O O . GLY A 1 73 ? -6.678 -1.183 14.899 1.00 77.75 73 GLY A O 1
ATOM 559 N N . ILE A 1 74 ? -5.968 0.009 13.127 1.00 76.94 74 ILE A N 1
ATOM 560 C CA . ILE A 1 74 ? -4.611 0.285 13.610 1.00 76.94 74 ILE A CA 1
ATOM 561 C C . ILE A 1 74 ? -4.704 1.360 14.703 1.00 76.94 74 ILE A C 1
ATOM 563 O O . ILE A 1 74 ? -4.429 2.545 14.510 1.00 76.94 74 ILE A O 1
ATOM 567 N N . LYS A 1 75 ? -5.158 0.949 15.892 1.00 59.00 75 LYS A N 1
ATOM 568 C CA . LYS A 1 75 ? -5.186 1.781 17.100 1.00 59.00 75 LYS A CA 1
ATOM 569 C C . LYS A 1 75 ? -3.764 1.866 17.651 1.00 59.00 75 LYS A C 1
ATOM 571 O O . LYS A 1 75 ? -3.161 0.843 17.936 1.00 59.00 75 LYS A O 1
ATOM 576 N N . ASN A 1 76 ? -3.261 3.084 17.852 1.00 52.19 76 ASN A N 1
ATOM 577 C CA . ASN A 1 76 ? -1.893 3.407 18.290 1.00 52.19 76 ASN A CA 1
ATOM 578 C C . ASN A 1 76 ? -0.784 3.221 17.253 1.00 52.19 76 ASN A C 1
ATOM 580 O O . ASN A 1 76 ? 0.143 2.442 17.461 1.00 52.19 76 ASN A O 1
ATOM 584 N N . ARG A 1 77 ? -0.711 4.110 16.265 1.00 49.12 77 ARG A N 1
ATOM 585 C CA . ARG A 1 77 ? 0.615 4.596 15.875 1.00 49.12 77 ARG A CA 1
ATOM 586 C C . ARG A 1 77 ? 0.614 6.112 15.887 1.00 49.12 77 ARG A C 1
ATOM 588 O O . ARG A 1 77 ? 0.095 6.766 14.993 1.00 49.12 77 ARG A O 1
ATOM 595 N N . ARG A 1 78 ? 1.214 6.672 16.945 1.00 48.41 78 ARG A N 1
ATOM 596 C CA . ARG A 1 78 ? 1.926 7.952 16.864 1.00 48.41 78 ARG A CA 1
ATOM 597 C C . ARG A 1 78 ? 2.899 7.817 15.693 1.00 48.41 78 ARG A C 1
ATOM 599 O O . ARG A 1 78 ? 4.021 7.361 15.895 1.00 48.41 78 ARG A O 1
ATOM 606 N N . TYR A 1 79 ? 2.462 8.098 14.471 1.00 48.53 79 TYR A N 1
ATOM 607 C CA . TYR A 1 79 ? 3.359 7.990 13.340 1.00 48.53 79 TYR A CA 1
ATOM 608 C C . TYR A 1 79 ? 4.281 9.187 13.330 1.00 48.53 79 TYR A C 1
ATOM 610 O O . TYR A 1 79 ? 3.894 10.323 13.070 1.00 48.53 79 TYR A O 1
ATOM 618 N N . TRP A 1 80 ? 5.519 8.864 13.673 1.00 41.00 80 TRP A N 1
ATOM 619 C CA . TRP A 1 80 ? 6.727 9.443 13.134 1.00 41.00 80 TRP A CA 1
ATOM 620 C C . TRP A 1 80 ? 6.519 9.855 11.671 1.00 41.00 80 TRP A C 1
ATOM 622 O O . TRP A 1 80 ? 6.659 9.049 10.754 1.00 41.00 80 TRP A O 1
ATOM 632 N N . SER A 1 81 ? 6.196 11.127 11.447 1.00 44.81 81 SER A N 1
ATOM 633 C CA . SER A 1 81 ? 6.636 11.782 10.226 1.00 44.81 81 SER A CA 1
ATOM 634 C C . SER A 1 81 ? 8.158 11.843 10.321 1.00 44.81 81 SER A C 1
ATOM 636 O O . SER A 1 81 ? 8.652 12.496 11.247 1.00 44.81 81 SER A O 1
ATOM 638 N N . PRO A 1 82 ? 8.933 11.250 9.396 1.00 43.16 82 PRO A N 1
ATOM 639 C CA . PRO A 1 82 ? 10.258 11.771 9.132 1.00 43.16 8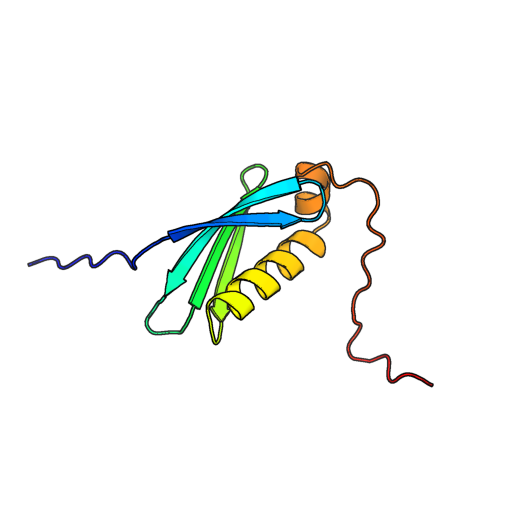2 PRO A CA 1
ATOM 640 C C . PRO A 1 82 ? 10.007 13.149 8.527 1.00 43.16 82 PRO A C 1
ATOM 642 O O . PRO A 1 82 ? 9.854 13.312 7.323 1.00 43.16 82 PRO A O 1
ATOM 645 N N . ASN A 1 83 ? 9.812 14.140 9.388 1.00 42.94 83 ASN A N 1
ATOM 646 C CA . ASN A 1 83 ? 9.723 15.512 8.961 1.00 42.94 83 ASN A CA 1
ATOM 647 C C . ASN A 1 83 ? 11.101 15.816 8.340 1.00 42.94 83 ASN A C 1
ATOM 649 O O . ASN A 1 83 ? 12.099 15.759 9.064 1.00 42.94 83 ASN A O 1
ATOM 653 N N . PRO A 1 84 ? 11.189 16.079 7.020 1.00 52.41 84 PRO A N 1
ATOM 654 C CA . PRO A 1 84 ? 12.463 16.201 6.305 1.00 52.41 84 PRO A CA 1
ATOM 655 C C . PRO A 1 84 ? 13.315 17.387 6.789 1.00 52.41 84 PRO A C 1
ATOM 657 O O . PRO A 1 84 ? 14.444 17.566 6.340 1.00 52.41 84 PRO A O 1
ATOM 660 N N . PHE A 1 85 ? 12.793 18.186 7.726 1.00 45.38 85 PHE A N 1
ATOM 661 C CA . PHE A 1 85 ? 13.463 19.323 8.344 1.00 45.38 85 PHE A CA 1
ATOM 662 C C . PHE A 1 85 ? 14.100 19.035 9.713 1.00 45.38 85 PHE A C 1
ATOM 664 O O . PHE A 1 85 ? 14.773 19.915 10.245 1.00 45.38 85 PHE A O 1
ATOM 671 N N . TRP A 1 86 ? 13.966 17.832 10.286 1.00 43.69 86 TRP A N 1
ATOM 672 C CA . TRP A 1 8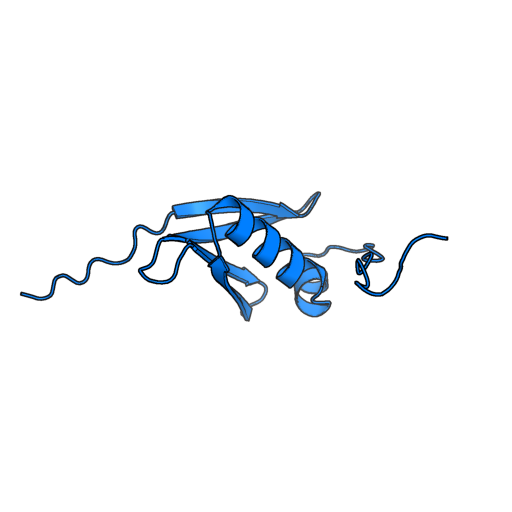6 ? 14.742 17.469 11.480 1.00 43.69 86 TRP A CA 1
ATOM 673 C C . TRP A 1 86 ? 16.128 16.982 11.062 1.00 43.69 86 TRP A C 1
ATOM 675 O O . TRP A 1 86 ? 16.405 15.785 11.005 1.00 43.69 86 TRP A O 1
ATOM 685 N N . LYS A 1 87 ? 17.026 17.935 10.782 1.00 45.09 87 LYS A N 1
ATOM 686 C CA . LYS A 1 87 ? 18.455 17.682 10.967 1.00 45.09 87 LYS A CA 1
ATOM 687 C C . LYS A 1 87 ? 18.657 17.401 12.453 1.00 45.09 87 LYS A C 1
ATOM 689 O O . LYS A 1 87 ? 18.426 18.285 13.276 1.00 45.09 87 LYS A O 1
ATOM 694 N N . GLY A 1 88 ? 19.014 16.158 12.768 1.00 49.19 88 GLY A N 1
ATOM 695 C CA . GLY A 1 88 ? 19.450 15.765 14.102 1.00 49.19 88 GLY A CA 1
ATOM 696 C C . GLY A 1 88 ? 20.493 16.748 14.630 1.00 49.19 88 GLY A C 1
ATOM 697 O O . GLY A 1 88 ? 21.337 17.226 13.867 1.00 49.19 88 GLY A O 1
ATOM 698 N N . SER A 1 89 ? 20.327 17.093 15.906 1.00 42.34 89 SER A N 1
ATOM 699 C CA . SER A 1 89 ? 21.243 17.910 16.704 1.00 42.34 89 SER A CA 1
ATOM 700 C C . SER A 1 89 ? 22.667 17.369 16.708 1.00 42.34 89 SER A C 1
ATOM 702 O O . SER A 1 89 ? 22.824 16.132 16.601 1.00 42.34 89 SER A O 1
#

Foldseek 3Di:
DDPPVPFPWDWDWDCLDPFTFTKTWGADPQGIKIWGAFPNDIQIDPRANHRVSRSVVSSVSQVVDPVSCVSRVVPDDPDDDPPVPPPDD

pLDDT: mean 78.69, std 18.43, range [38.88, 94.81]

Radius of gyration: 15.09 Å; chains: 1; bounding box: 35×29×51 Å